Protein AF-A0A534UZV1-F1 (afdb_monomer)

Structure (mmCIF, N/CA/C/O backbone):
data_AF-A0A534UZV1-F1
#
_entry.id   AF-A0A534UZV1-F1
#
loop_
_atom_site.group_PDB
_atom_site.id
_atom_site.type_symbol
_atom_site.label_atom_id
_atom_site.label_alt_id
_atom_site.label_comp_id
_atom_site.label_asym_id
_atom_site.label_entity_id
_atom_site.label_seq_id
_atom_site.pdbx_PDB_ins_code
_atom_site.Cartn_x
_atom_site.Cartn_y
_atom_site.Cartn_z
_atom_site.occupancy
_atom_site.B_iso_or_equiv
_atom_site.auth_seq_id
_atom_site.auth_comp_id
_atom_site.auth_asym_id
_atom_site.auth_atom_id
_atom_site.pdbx_PDB_model_num
ATOM 1 N N . MET A 1 1 ? -6.511 2.174 -17.991 1.00 70.75 1 MET A N 1
ATOM 2 C CA . MET A 1 1 ? -5.395 2.572 -17.096 1.00 70.75 1 MET A CA 1
ATOM 3 C C . MET A 1 1 ? -5.348 1.629 -15.898 1.00 70.75 1 MET A C 1
ATOM 5 O O . MET A 1 1 ? -6.391 1.438 -15.293 1.00 70.75 1 MET A O 1
ATOM 9 N N . ALA A 1 2 ? -4.189 1.053 -15.553 1.00 87.06 2 ALA A N 1
ATOM 10 C CA . ALA A 1 2 ? -4.037 0.166 -14.384 1.00 87.06 2 ALA A CA 1
ATOM 11 C C . ALA A 1 2 ? -3.392 0.904 -13.195 1.00 87.06 2 ALA A C 1
ATOM 13 O O . ALA A 1 2 ? -2.378 1.561 -13.389 1.00 87.06 2 ALA A O 1
ATOM 14 N N . TRP A 1 3 ? -3.928 0.817 -11.978 1.00 90.69 3 TRP A N 1
ATOM 15 C CA . TRP A 1 3 ? -3.346 1.485 -10.793 1.00 90.69 3 TRP A CA 1
ATOM 16 C C . TRP A 1 3 ? -2.262 0.670 -10.090 1.00 90.69 3 TRP A C 1
ATOM 18 O O . TRP A 1 3 ? -1.417 1.237 -9.402 1.00 90.69 3 TRP A O 1
ATOM 28 N N . ILE A 1 4 ? -2.270 -0.642 -10.302 1.00 94.56 4 ILE A N 1
ATOM 29 C CA . ILE A 1 4 ? -1.239 -1.559 -9.834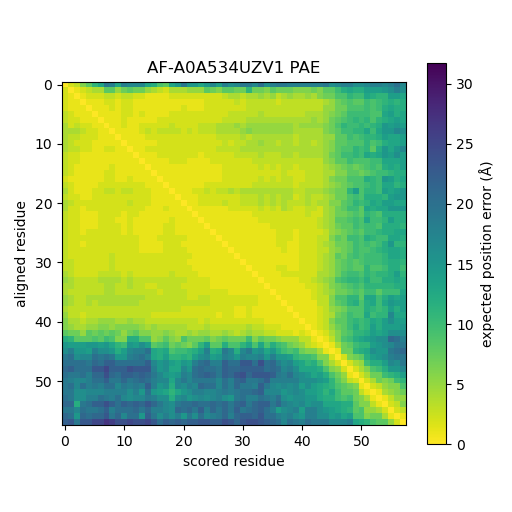 1.00 94.56 4 ILE A CA 1
ATOM 30 C C . ILE A 1 4 ? -0.321 -1.847 -11.019 1.00 94.56 4 ILE A C 1
ATOM 32 O O . ILE A 1 4 ? -0.791 -2.189 -12.105 1.00 94.56 4 ILE A O 1
ATOM 36 N N . VAL A 1 5 ? 0.980 -1.660 -10.824 1.00 96.00 5 VAL A N 1
ATOM 37 C CA . VAL A 1 5 ? 2.015 -1.895 -11.838 1.00 96.00 5 VAL A CA 1
ATOM 38 C C . VAL A 1 5 ? 3.033 -2.871 -11.266 1.00 96.00 5 VAL A C 1
ATOM 40 O O . VAL A 1 5 ? 3.308 -2.839 -10.070 1.00 96.00 5 VAL A O 1
ATOM 43 N N . SER A 1 6 ? 3.567 -3.740 -12.118 1.00 96.69 6 SER A N 1
ATOM 44 C CA . SER A 1 6 ? 4.699 -4.612 -11.805 1.00 96.69 6 SER A CA 1
ATOM 45 C C . SER A 1 6 ? 5.709 -4.475 -12.934 1.00 96.69 6 SER A C 1
ATOM 47 O O . SER A 1 6 ? 5.341 -4.615 -14.100 1.00 96.69 6 SER A O 1
ATOM 49 N N . ASP A 1 7 ? 6.952 -4.162 -12.599 1.00 94.44 7 ASP A N 1
ATOM 50 C CA . ASP A 1 7 ? 8.043 -4.002 -13.553 1.00 94.44 7 ASP A CA 1
ATOM 51 C C . ASP A 1 7 ? 9.368 -4.356 -12.863 1.00 94.44 7 ASP A C 1
ATOM 53 O O . ASP A 1 7 ? 9.487 -4.226 -11.644 1.00 94.44 7 ASP A O 1
ATOM 57 N N . ALA A 1 8 ? 10.345 -4.849 -13.626 1.00 95.69 8 ALA A N 1
ATOM 58 C CA . ALA A 1 8 ? 11.592 -5.368 -13.063 1.00 95.69 8 ALA A CA 1
ATOM 59 C C . ALA A 1 8 ? 12.426 -4.290 -12.344 1.00 95.69 8 ALA A C 1
ATOM 61 O O . ALA A 1 8 ? 13.146 -4.606 -11.396 1.00 95.69 8 ALA A O 1
ATOM 62 N N . ASP A 1 9 ? 12.279 -3.025 -12.744 1.00 94.25 9 ASP A N 1
ATOM 63 C CA . ASP A 1 9 ? 13.053 -1.899 -12.217 1.00 94.25 9 ASP A CA 1
ATOM 64 C C . ASP A 1 9 ? 12.573 -1.459 -10.822 1.00 94.25 9 ASP A C 1
ATOM 66 O O . ASP A 1 9 ? 13.283 -0.752 -10.097 1.00 94.25 9 ASP A O 1
ATOM 70 N N . HIS A 1 10 ? 11.370 -1.875 -10.410 1.00 92.38 10 HIS A N 1
ATOM 71 C CA . HIS A 1 10 ? 10.765 -1.479 -9.143 1.00 92.38 10 HIS A CA 1
ATOM 72 C C . HIS A 1 10 ? 10.415 -2.678 -8.264 1.00 92.38 10 HIS A C 1
ATOM 74 O O . HIS A 1 10 ? 9.697 -3.592 -8.658 1.00 92.38 10 HIS A O 1
ATOM 80 N N . LEU A 1 11 ? 10.883 -2.632 -7.010 1.00 92.75 11 LEU A N 1
ATOM 81 C CA . LEU A 1 11 ? 10.586 -3.627 -5.970 1.00 92.75 11 LEU A CA 1
ATOM 82 C C . LEU A 1 11 ? 10.849 -5.083 -6.408 1.00 92.75 11 LEU A C 1
ATOM 84 O O . LEU A 1 11 ? 10.189 -6.002 -5.922 1.00 92.75 11 LEU A O 1
ATOM 88 N N . GLY A 1 12 ? 11.794 -5.296 -7.331 1.00 94.69 12 GLY A N 1
ATOM 89 C CA . GLY A 1 12 ? 12.111 -6.614 -7.883 1.00 94.69 12 GLY A CA 1
ATOM 90 C C . GLY A 1 12 ? 10.941 -7.263 -8.628 1.00 94.69 12 GLY A C 1
ATOM 91 O O . GLY A 1 12 ? 10.759 -8.472 -8.523 1.00 94.69 12 GLY A O 1
ATOM 92 N N . GLY A 1 13 ? 10.098 -6.475 -9.306 1.00 95.94 13 GLY A N 1
ATOM 93 C CA . GLY A 1 13 ? 8.918 -6.981 -10.012 1.00 95.94 13 GLY A CA 1
ATOM 94 C C . GLY A 1 13 ? 7.679 -7.163 -9.138 1.00 95.94 13 GLY A C 1
ATOM 95 O O . GLY A 1 13 ? 6.644 -7.592 -9.645 1.00 95.94 13 GLY A O 1
ATOM 96 N N . LYS A 1 14 ? 7.740 -6.842 -7.839 1.00 96.50 14 LYS A N 1
ATOM 97 C CA . LYS A 1 14 ? 6.569 -6.942 -6.961 1.00 96.50 14 LYS A CA 1
ATOM 98 C C . LYS A 1 14 ? 5.503 -5.901 -7.343 1.00 96.50 14 LYS A C 1
ATOM 100 O O . LYS A 1 14 ? 5.852 -4.746 -7.604 1.00 96.50 14 LYS A O 1
ATOM 105 N N . PRO A 1 15 ? 4.207 -6.260 -7.288 1.00 96.88 15 PRO A N 1
ATOM 106 C CA . PRO A 1 15 ? 3.124 -5.319 -7.528 1.00 96.88 15 PRO A CA 1
ATOM 107 C C . PRO A 1 15 ? 3.171 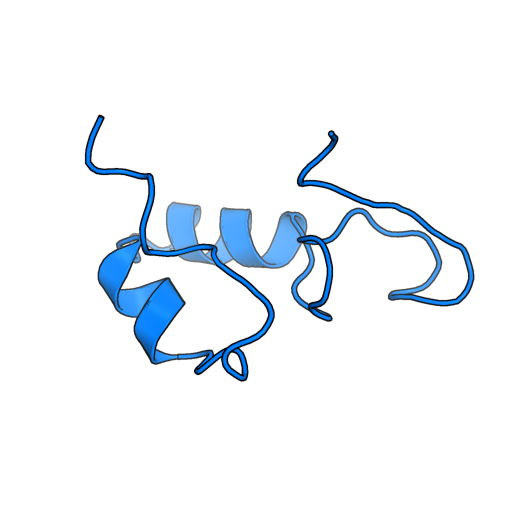-4.127 -6.578 1.00 96.88 15 PRO A C 1
ATOM 109 O O . PRO A 1 15 ? 3.311 -4.274 -5.358 1.00 96.88 15 PRO A O 1
ATOM 112 N N . ARG A 1 16 ? 2.999 -2.937 -7.145 1.00 94.06 16 ARG A N 1
ATOM 113 C CA . ARG A 1 16 ? 3.037 -1.662 -6.429 1.00 94.06 16 ARG A CA 1
ATOM 114 C C . ARG A 1 16 ? 1.971 -0.708 -6.933 1.00 94.06 16 ARG A C 1
ATOM 116 O O . ARG A 1 16 ? 1.496 -0.827 -8.065 1.00 94.06 16 ARG A O 1
ATOM 123 N N . VAL A 1 17 ? 1.658 0.291 -6.120 1.00 91.81 17 VAL A N 1
ATOM 124 C CA . VAL A 1 17 ? 0.871 1.437 -6.571 1.00 91.81 17 VAL A CA 1
ATOM 125 C C . VAL A 1 17 ? 1.662 2.217 -7.624 1.00 91.81 17 VAL A C 1
ATOM 127 O O . VAL A 1 17 ? 2.852 2.508 -7.452 1.00 91.81 17 VAL A O 1
ATOM 130 N N . ARG A 1 18 ? 0.999 2.537 -8.739 1.00 90.00 18 ARG A N 1
ATOM 131 C CA . ARG A 1 18 ? 1.547 3.336 -9.840 1.00 90.00 18 ARG A CA 1
ATOM 132 C C . ARG A 1 18 ? 2.208 4.610 -9.302 1.00 90.00 18 ARG A C 1
ATOM 134 O O . ARG A 1 18 ? 1.671 5.257 -8.416 1.00 90.00 18 ARG A O 1
ATOM 141 N N . ASP A 1 19 ? 3.373 4.941 -9.857 1.00 86.56 19 ASP A N 1
ATOM 142 C CA . ASP A 1 19 ? 4.169 6.130 -9.512 1.00 86.56 19 ASP A CA 1
ATOM 143 C C . ASP A 1 19 ? 4.599 6.241 -8.038 1.00 86.56 19 ASP A C 1
ATOM 145 O O . ASP A 1 19 ? 4.977 7.309 -7.560 1.00 86.56 19 ASP A O 1
ATOM 149 N N . THR A 1 20 ? 4.604 5.117 -7.319 1.00 86.38 20 THR A N 1
ATOM 150 C CA . THR A 1 20 ? 5.136 5.011 -5.957 1.00 86.38 20 THR A CA 1
ATOM 151 C C . THR A 1 20 ? 6.058 3.799 -5.840 1.00 86.38 20 THR A C 1
ATOM 153 O O . THR A 1 20 ? 6.048 2.912 -6.694 1.00 86.38 20 THR A O 1
ATOM 156 N N . ARG A 1 21 ? 6.822 3.727 -4.745 1.00 89.44 21 ARG A N 1
ATOM 157 C CA . ARG A 1 21 ? 7.505 2.498 -4.302 1.00 89.44 21 ARG A CA 1
ATOM 158 C C . ARG A 1 21 ? 6.751 1.783 -3.173 1.00 89.44 21 ARG A C 1
ATOM 160 O O . ARG A 1 21 ? 7.360 1.064 -2.392 1.00 89.44 21 ARG A O 1
ATOM 167 N N . ILE A 1 22 ? 5.432 1.967 -3.097 1.00 90.94 22 ILE A N 1
ATOM 168 C CA . ILE A 1 22 ? 4.577 1.304 -2.109 1.00 90.94 22 ILE A CA 1
ATOM 169 C C . ILE A 1 22 ? 4.089 -0.016 -2.707 1.00 90.94 22 ILE A C 1
ATOM 171 O O . ILE A 1 22 ? 3.347 -0.019 -3.694 1.00 90.94 22 ILE A O 1
ATOM 175 N N . SER A 1 23 ? 4.526 -1.138 -2.130 1.00 94.62 23 SER A N 1
ATOM 176 C CA . SER A 1 23 ? 4.060 -2.461 -2.551 1.00 94.62 23 SER A CA 1
ATOM 177 C C . SER A 1 23 ? 2.595 -2.669 -2.168 1.00 94.62 23 SER A C 1
ATOM 179 O O . SER A 1 23 ? 2.107 -2.133 -1.172 1.00 94.62 23 SER A O 1
ATOM 181 N N . VAL A 1 24 ? 1.892 -3.498 -2.937 1.00 95.50 24 VAL A N 1
ATOM 182 C CA . VAL A 1 24 ? 0.531 -3.924 -2.578 1.00 95.50 24 VAL A CA 1
ATOM 183 C C . VAL A 1 24 ? 0.545 -4.711 -1.265 1.00 95.50 24 VAL A C 1
ATOM 185 O O . VAL A 1 24 ? -0.347 -4.535 -0.444 1.00 95.50 24 VAL A O 1
ATOM 188 N N . THR A 1 25 ? 1.580 -5.522 -1.031 1.00 97.19 25 THR A N 1
ATOM 189 C CA . THR A 1 25 ? 1.756 -6.273 0.220 1.00 97.19 25 THR A CA 1
ATOM 190 C C . THR A 1 25 ? 1.769 -5.354 1.439 1.00 97.19 25 THR A C 1
ATOM 192 O O . THR A 1 25 ? 1.013 -5.596 2.369 1.00 97.19 25 THR A O 1
ATOM 195 N N . LEU A 1 26 ? 2.538 -4.262 1.402 1.00 94.19 26 LEU A N 1
ATOM 196 C CA . LEU A 1 26 ? 2.634 -3.318 2.517 1.00 94.19 26 LEU A CA 1
ATOM 197 C C . LEU A 1 26 ? 1.293 -2.627 2.807 1.00 94.19 26 LEU A C 1
ATOM 199 O O . LEU A 1 26 ? 0.912 -2.465 3.962 1.00 94.19 26 LEU A O 1
ATOM 203 N N . LEU A 1 27 ? 0.539 -2.265 1.762 1.00 93.19 27 LEU A N 1
ATOM 204 C CA . LEU A 1 27 ? -0.808 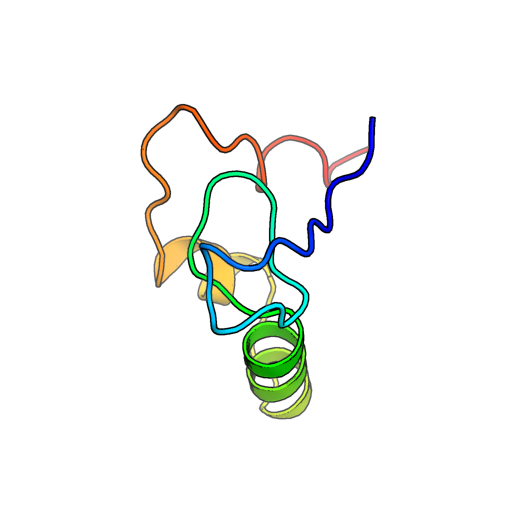-1.713 1.937 1.00 93.19 27 LEU A CA 1
ATOM 205 C C . LEU A 1 27 ? -1.741 -2.710 2.627 1.00 93.19 27 LEU A C 1
ATOM 207 O O . LEU A 1 27 ? -2.491 -2.325 3.520 1.00 93.19 27 LEU A O 1
ATOM 211 N N . LEU A 1 28 ? -1.695 -3.981 2.224 1.00 95.81 28 LEU A N 1
ATOM 212 C CA . LEU A 1 28 ? -2.508 -5.031 2.835 1.00 95.81 28 LEU A CA 1
ATOM 213 C C . LEU A 1 28 ? -2.096 -5.301 4.286 1.00 95.81 28 LEU A C 1
ATOM 215 O O . LEU A 1 28 ? -2.969 -5.519 5.118 1.00 95.81 28 LEU A O 1
ATOM 219 N N . GLU A 1 29 ? -0.802 -5.238 4.604 1.00 97.00 29 GLU A N 1
ATOM 220 C CA . GLU A 1 29 ? -0.293 -5.359 5.976 1.00 97.00 29 GLU A CA 1
ATOM 221 C C . GLU A 1 29 ? -0.830 -4.240 6.878 1.00 97.00 29 GLU A C 1
ATOM 223 O O . GLU A 1 29 ? -1.319 -4.519 7.970 1.00 97.00 29 GLU A O 1
ATOM 228 N N . TRP A 1 30 ? -0.824 -2.986 6.420 1.00 95.31 30 TRP A N 1
ATOM 229 C CA . TRP A 1 30 ? -1.389 -1.869 7.188 1.00 95.31 30 TRP A CA 1
ATOM 230 C C . TRP A 1 30 ? -2.901 -1.958 7.358 1.00 95.31 30 TRP A C 1
ATOM 232 O O . TRP A 1 30 ? -3.411 -1.702 8.449 1.00 95.31 30 TRP A O 1
ATOM 242 N N . LEU A 1 31 ? -3.620 -2.356 6.308 1.00 95.31 31 LEU A N 1
ATOM 243 C CA . LEU A 1 31 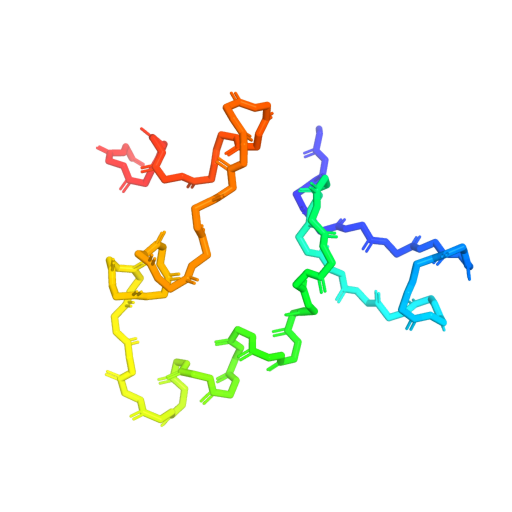? -5.060 -2.595 6.398 1.00 95.31 31 LEU A CA 1
ATOM 244 C C . LEU A 1 31 ? -5.372 -3.719 7.394 1.00 95.31 31 LEU A C 1
ATOM 246 O O . LEU A 1 31 ? -6.272 -3.575 8.217 1.00 95.31 31 LEU A O 1
ATOM 250 N N . ALA A 1 32 ? -4.601 -4.809 7.365 1.00 97.38 32 ALA A N 1
ATOM 251 C CA . ALA A 1 32 ? -4.726 -5.905 8.323 1.00 97.38 32 ALA A CA 1
ATOM 252 C C . ALA A 1 32 ? -4.376 -5.471 9.758 1.00 97.38 32 ALA A C 1
ATOM 254 O O . ALA A 1 32 ? -4.975 -5.970 10.708 1.00 97.38 32 ALA A O 1
ATOM 255 N N . ALA A 1 33 ? -3.461 -4.511 9.917 1.00 97.31 33 ALA A N 1
ATOM 256 C CA . ALA A 1 33 ? -3.137 -3.878 11.195 1.00 97.31 33 ALA A CA 1
ATOM 257 C C . ALA A 1 33 ? -4.192 -2.855 11.669 1.00 97.31 33 ALA A C 1
ATOM 259 O O . ALA A 1 33 ? -4.041 -2.277 12.744 1.00 97.31 33 ALA A O 1
ATOM 260 N N . GLY A 1 34 ? -5.261 -2.632 10.897 1.00 97.06 34 GLY A N 1
ATOM 261 C CA . GLY A 1 34 ? -6.372 -1.752 11.260 1.00 97.06 34 GLY A CA 1
ATOM 262 C C . GLY A 1 34 ? -6.191 -0.287 10.865 1.00 97.06 34 GLY A C 1
ATOM 263 O O . GLY A 1 34 ? -7.002 0.544 11.270 1.00 97.06 34 GLY A O 1
ATOM 264 N N . MET A 1 35 ? -5.171 0.049 10.070 1.00 95.38 35 MET A N 1
ATOM 265 C CA . MET A 1 35 ? -5.000 1.416 9.577 1.00 95.38 35 MET A CA 1
ATOM 266 C C . MET A 1 35 ? -6.089 1.776 8.567 1.00 95.38 35 MET A C 1
ATOM 268 O O . MET A 1 35 ? -6.439 1.001 7.674 1.00 95.38 35 MET A O 1
ATOM 272 N N . THR A 1 36 ? -6.588 3.001 8.659 1.00 93.25 36 THR A N 1
ATOM 273 C CA . THR A 1 36 ? -7.516 3.559 7.679 1.00 93.25 36 THR A CA 1
ATOM 274 C C . THR A 1 36 ? -6.776 4.068 6.442 1.00 93.25 36 THR A C 1
ATOM 276 O O . THR A 1 36 ? -5.610 4.464 6.491 1.00 93.25 36 THR A O 1
ATOM 279 N N . ILE A 1 37 ? -7.487 4.162 5.315 1.00 86.69 37 ILE A N 1
ATOM 280 C CA . ILE A 1 37 ? -6.947 4.754 4.078 1.00 86.69 37 ILE A CA 1
ATOM 281 C C . ILE A 1 37 ? -6.438 6.186 4.308 1.00 86.69 37 ILE A C 1
ATOM 283 O O . 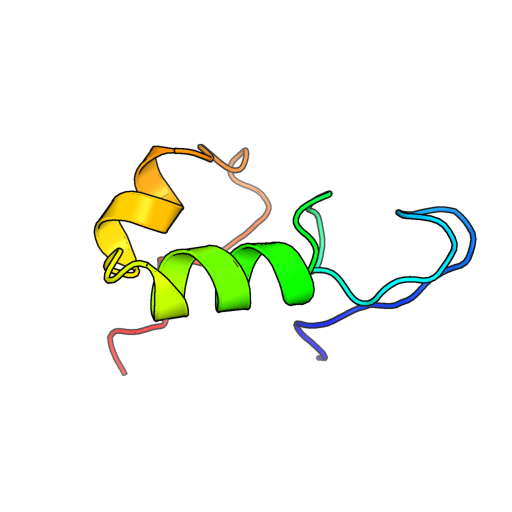ILE A 1 37 ? -5.424 6.583 3.738 1.00 86.69 37 ILE A O 1
ATOM 287 N N . GLY A 1 38 ? -7.119 6.960 5.159 1.00 87.00 38 GLY A N 1
ATOM 288 C CA . GLY A 1 38 ? -6.719 8.328 5.487 1.00 87.00 38 GLY A CA 1
ATOM 289 C C . GLY A 1 38 ? -5.408 8.409 6.271 1.00 87.00 38 GLY A C 1
ATOM 290 O O . GLY A 1 38 ? -4.642 9.344 6.059 1.00 87.00 38 GLY A O 1
ATOM 291 N N . GLU A 1 39 ? -5.132 7.445 7.150 1.00 90.06 39 GLU A N 1
ATOM 292 C CA . GLU A 1 39 ? -3.857 7.347 7.876 1.00 90.06 39 GLU A CA 1
ATOM 293 C C . GLU A 1 39 ? -2.732 6.899 6.944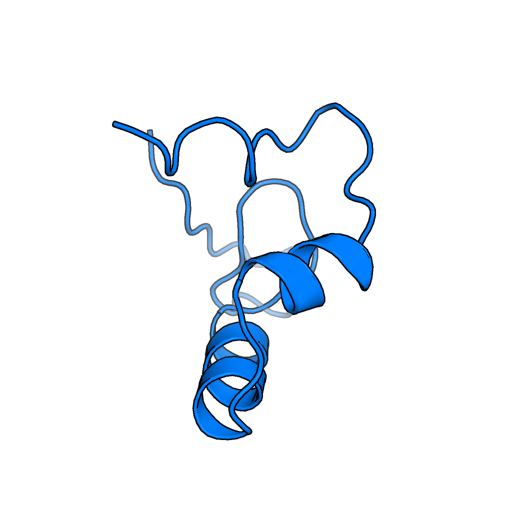 1.00 90.06 39 GLU A C 1
ATOM 295 O O . GLU A 1 39 ? -1.700 7.561 6.872 1.00 90.06 39 GLU A O 1
ATOM 300 N N . ILE A 1 40 ? -2.974 5.867 6.130 1.00 87.75 40 ILE A N 1
ATOM 301 C CA . ILE A 1 40 ? -2.018 5.384 5.122 1.00 87.75 40 ILE A CA 1
ATOM 302 C C . ILE A 1 40 ? -1.613 6.511 4.155 1.00 87.75 40 ILE A C 1
ATOM 304 O O . ILE A 1 40 ? -0.438 6.674 3.830 1.00 87.75 40 ILE A O 1
ATOM 308 N N . ALA A 1 41 ? -2.574 7.329 3.716 1.00 82.38 41 ALA A N 1
ATOM 309 C CA . ALA A 1 41 ? -2.316 8.450 2.815 1.00 82.38 41 ALA A CA 1
ATOM 310 C C . ALA A 1 41 ? -1.508 9.594 3.460 1.00 82.38 41 ALA A C 1
ATOM 312 O O . ALA A 1 41 ? -0.876 10.365 2.738 1.00 82.38 41 ALA A O 1
ATOM 313 N N . LYS A 1 42 ? -1.524 9.728 4.793 1.00 83.25 42 LYS A N 1
ATOM 314 C CA . LYS A 1 42 ? -0.736 10.739 5.521 1.00 83.25 42 LYS A CA 1
ATOM 315 C C . LYS A 1 42 ? 0.714 10.309 5.719 1.00 83.25 42 LYS A C 1
ATOM 317 O O . LYS A 1 42 ? 1.597 11.151 5.594 1.00 83.25 42 LYS A O 1
ATOM 322 N N . GLU A 1 43 ? 0.947 9.025 5.986 1.00 79.50 43 GLU A N 1
ATOM 323 C CA . GLU A 1 43 ? 2.292 8.458 6.174 1.00 79.50 43 GLU A CA 1
ATOM 324 C C . GLU A 1 43 ? 3.159 8.576 4.911 1.00 79.50 43 GLU A C 1
ATOM 326 O O . GLU A 1 43 ? 4.380 8.694 4.984 1.00 79.50 43 GLU A O 1
ATOM 331 N N . TYR A 1 44 ? 2.525 8.608 3.734 1.00 73.00 44 TYR A N 1
ATOM 332 C CA . TYR A 1 44 ? 3.205 8.771 2.454 1.00 73.00 44 TYR A CA 1
ATOM 333 C C . TYR A 1 44 ? 2.652 9.976 1.696 1.00 73.00 44 TYR A C 1
ATOM 335 O O . TYR A 1 44 ? 1.760 9.811 0.857 1.00 73.00 44 TYR A O 1
ATOM 343 N N . PRO A 1 45 ? 3.204 11.186 1.917 1.00 61.56 45 PRO A N 1
ATOM 344 C CA . PRO A 1 45 ? 2.910 12.339 1.083 1.00 61.56 45 PRO A CA 1
ATOM 345 C C . PRO A 1 45 ? 3.488 12.090 -0.311 1.00 61.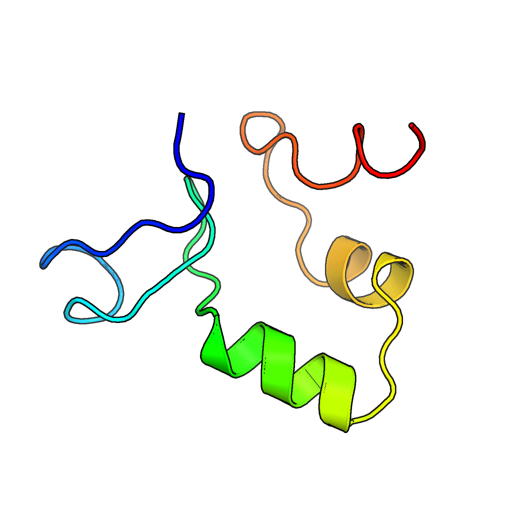56 45 PRO A C 1
ATOM 347 O O . PRO A 1 45 ? 4.611 12.467 -0.649 1.00 61.56 45 PRO A O 1
ATOM 350 N N . VAL A 1 46 ? 2.707 11.403 -1.138 1.00 60.31 46 VAL A N 1
ATOM 351 C CA . VAL A 1 46 ? 3.003 11.229 -2.548 1.00 60.31 46 VAL A CA 1
ATOM 352 C C . VAL A 1 46 ? 3.104 12.617 -3.169 1.00 60.31 46 VAL A C 1
ATOM 354 O O . VAL A 1 46 ? 2.177 13.427 -3.096 1.00 60.31 46 VAL A O 1
ATOM 357 N N . SER A 1 47 ? 4.263 12.931 -3.754 1.00 49.81 47 SER A N 1
ATOM 358 C CA . SER A 1 47 ? 4.399 14.173 -4.510 1.00 49.81 47 SER A CA 1
ATOM 359 C C . SER A 1 47 ? 3.297 14.208 -5.575 1.00 49.81 47 SER A C 1
ATOM 361 O O . SER A 1 47 ? 2.944 13.176 -6.146 1.00 49.81 47 SER A O 1
ATOM 363 N N . ARG A 1 48 ? 2.730 15.400 -5.783 1.00 44.62 48 ARG A N 1
ATOM 364 C CA . ARG A 1 48 ? 1.476 15.771 -6.476 1.00 44.62 48 ARG A CA 1
ATOM 365 C C . ARG A 1 48 ? 1.157 15.105 -7.836 1.00 44.62 48 ARG A C 1
ATOM 367 O O . ARG A 1 48 ? 0.115 15.383 -8.416 1.00 44.62 48 ARG A O 1
ATOM 374 N N . LYS A 1 49 ? 2.010 14.223 -8.354 1.00 48.31 49 LYS A N 1
ATOM 375 C CA . LYS A 1 49 ? 1.787 13.408 -9.554 1.00 48.31 49 LYS A CA 1
ATOM 376 C C . LYS A 1 49 ? 1.041 12.086 -9.303 1.00 48.31 49 LYS A C 1
ATOM 378 O O . LYS A 1 49 ? 0.460 11.568 -10.248 1.00 48.31 49 LYS A O 1
ATOM 383 N N . SER A 1 50 ? 0.984 11.565 -8.073 1.00 48.16 50 SER A N 1
ATOM 384 C CA . SER A 1 50 ? 0.225 10.339 -7.751 1.00 48.16 50 SER A CA 1
ATOM 385 C C . SER A 1 50 ? -1.117 10.679 -7.088 1.00 48.16 50 SER A C 1
ATOM 387 O O . SER A 1 50 ? -1.218 10.917 -5.886 1.00 48.16 50 SER A O 1
ATOM 389 N N . ARG A 1 51 ? -2.170 10.716 -7.908 1.00 55.66 51 ARG A N 1
ATOM 390 C CA . ARG A 1 51 ? -3.556 11.081 -7.567 1.00 55.66 51 ARG A CA 1
ATOM 391 C C . ARG A 1 51 ? -4.308 9.929 -6.874 1.00 55.66 51 ARG A C 1
ATOM 393 O O . ARG A 1 51 ? -5.327 9.463 -7.372 1.00 55.66 51 ARG A O 1
ATOM 400 N N . PHE A 1 52 ? -3.781 9.434 -5.752 1.00 50.56 52 PHE A N 1
ATOM 401 C CA . PHE A 1 52 ? -4.328 8.253 -5.063 1.00 50.56 52 PHE A CA 1
ATOM 402 C C . PHE A 1 52 ? -5.505 8.584 -4.121 1.00 50.56 52 PHE A C 1
ATOM 404 O O . PHE A 1 52 ? -6.455 7.817 -4.031 1.00 50.56 52 PHE A O 1
ATOM 411 N N . ALA A 1 53 ? -5.491 9.749 -3.462 1.00 53.28 53 ALA A N 1
ATOM 412 C CA . ALA A 1 53 ? -6.476 10.098 -2.426 1.00 53.28 53 ALA A CA 1
ATOM 413 C C . ALA A 1 53 ? -7.742 10.819 -2.940 1.00 53.28 53 ALA A C 1
ATOM 415 O O . ALA A 1 53 ? -8.726 10.941 -2.218 1.00 53.28 53 ALA A O 1
ATOM 416 N N . GLU A 1 54 ? -7.733 11.321 -4.176 1.00 50.34 54 GLU A N 1
ATOM 417 C CA . GLU A 1 54 ? -8.735 12.294 -4.642 1.00 50.34 54 GLU A CA 1
ATOM 418 C C . GLU A 1 54 ? -10.009 11.660 -5.230 1.00 50.34 54 GLU A C 1
ATOM 420 O O . GLU A 1 54 ? -11.035 12.324 -5.320 1.00 50.34 54 GLU A O 1
ATOM 425 N N . ASN A 1 55 ? -9.979 10.373 -5.599 1.00 47.19 55 ASN A N 1
ATOM 426 C CA . ASN A 1 55 ? -11.073 9.726 -6.340 1.00 47.19 55 ASN A CA 1
ATOM 427 C C . ASN A 1 55 ? -11.855 8.660 -5.544 1.00 47.19 55 ASN A C 1
ATOM 429 O O . ASN A 1 55 ? -12.741 8.036 -6.110 1.00 47.19 55 ASN A O 1
ATOM 433 N N . TRP A 1 56 ? -11.582 8.457 -4.248 1.00 49.16 56 TRP A N 1
ATOM 434 C CA . TRP A 1 56 ? -12.334 7.500 -3.405 1.00 49.16 56 TRP A CA 1
ATOM 435 C C . TRP A 1 56 ? -13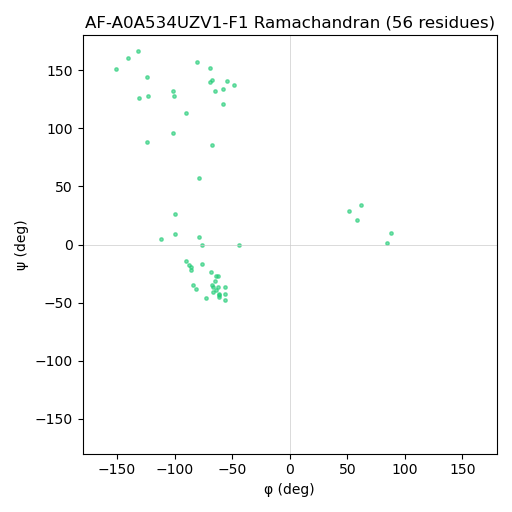.696 8.049 -2.916 1.00 49.16 56 TRP A C 1
ATOM 437 O O . TRP A 1 56 ? -14.365 7.442 -2.088 1.00 49.16 56 TRP A O 1
ATOM 447 N N . LYS A 1 57 ? -14.118 9.226 -3.394 1.00 47.06 57 LYS A N 1
ATOM 448 C CA . LYS A 1 57 ? -15.390 9.869 -3.015 1.00 47.06 57 LYS A CA 1
ATOM 449 C C . LYS A 1 57 ? -16.531 9.685 -4.030 1.00 47.06 57 LYS A C 1
ATOM 451 O O . LYS A 1 57 ? -17.564 10.320 -3.846 1.00 47.06 57 LYS A O 1
ATOM 456 N N . ASN A 1 58 ? -16.360 8.838 -5.049 1.00 38.81 58 ASN A N 1
ATOM 457 C CA . ASN A 1 58 ? -17.397 8.513 -6.035 1.00 38.81 58 ASN A CA 1
ATOM 458 C C . ASN A 1 58 ? -17.683 7.015 -6.055 1.00 38.81 58 ASN A C 1
ATOM 460 O O . ASN A 1 58 ? -16.698 6.254 -6.188 1.00 38.81 58 ASN A O 1
#

Mean predicted aligned error: 7.09 Å

pLDDT: mean 81.58, std 18.62, range [38.81, 97.38]

Nearest PDB structures (foldseek):
  2ga1-assembly1_B  TM=8.927E-01  e=3.961E-02  Trichormus variabilis ATCC 29413
  5af3-assembly1_B  TM=8.450E-01  e=2.724E-01  Mycobacterium tuberculosis H37Rv
  5af3-assembly1_A  TM=8.449E-01  e=4.410E-01  Mycobacterium tuberculosis H37Rv

Foldseek 3Di:
DDQWDFDCVAPNRAIDGPPDNHGPVNVVVCVVVVDDPVRVCVVDVRPPPRPPPPPPPD

Secondary structure (DSSP, 8-state):
--SEE--TTSGGG--EETTS--BHHHHHHHHHTT--HHHHHHHS---TT---SSSTT-

Solvent-accessible surface area (backbone atoms only — not comparable to full-atom values): 3742 Å² total; per-residue (Å²): 138,76,62,65,42,62,43,73,93,42,79,79,39,45,50,16,40,52,94,53,93,47,41,50,66,59,54,52,52,41,46,74,72,66,51,48,72,72,56,59,52,62,80,48,77,61,65,92,83,46,79,74,82,79,64,82,85,115

Radius of gyration: 11.69 Å; Cα contacts (8 Å, |Δi|>4): 49; chains: 1; boundin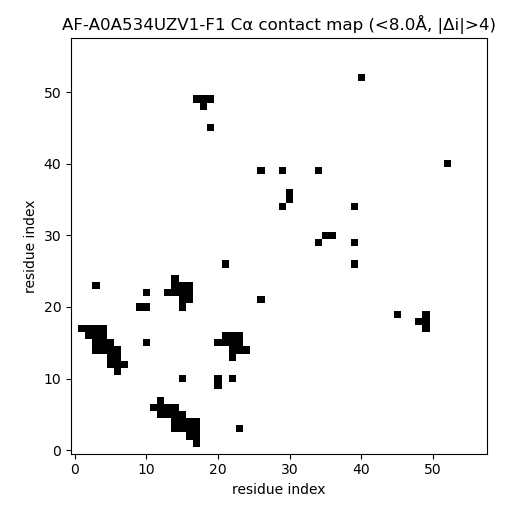g box: 30×23×28 Å

Sequence (58 aa):
MAWIVSDADHLGGKPRVRDTRISVTLLLEWLAAGMTIGEIAKEYPVSRKSRFAENWKN